Protein AF-A0A0C2P6U4-F1 (afdb_monomer)

Secondary structure (DSSP, 8-state):
-THHHHHHHHSS--------------PPP--------HHHHT---EEETTEEE-TT-EEEETTEEEEEEESSTT-TTS-EEEEEPP--S-----------

Organism: NCBI:txid1461322

Mean predicted aligned error: 18.16 Å

Structure (mmCIF, N/CA/C/O backbone):
data_AF-A0A0C2P6U4-F1
#
_entry.id   AF-A0A0C2P6U4-F1
#
loop_
_atom_site.group_PDB
_atom_site.id
_atom_site.type_symbol
_atom_site.label_atom_id
_atom_site.label_alt_id
_atom_site.label_comp_id
_atom_site.label_asym_id
_atom_site.label_entity_id
_atom_site.label_seq_id
_atom_site.pdbx_PDB_ins_code
_atom_site.Cartn_x
_atom_site.Cartn_y
_atom_site.Cartn_z
_atom_site.occupancy
_atom_site.B_iso_or_equiv
_atom_site.auth_seq_id
_atom_site.auth_comp_id
_atom_site.auth_asym_id
_atom_site.auth_atom_id
_atom_site.pdbx_PDB_model_num
ATOM 1 N N . MET A 1 1 ? 69.160 24.295 -62.391 1.00 50.84 1 MET A N 1
ATOM 2 C CA . MET A 1 1 ? 68.023 24.189 -61.449 1.00 50.84 1 MET A CA 1
ATOM 3 C C . MET A 1 1 ? 67.767 22.716 -61.111 1.00 50.84 1 MET A C 1
ATOM 5 O O . MET A 1 1 ? 66.826 22.132 -61.626 1.00 50.84 1 MET A O 1
ATOM 9 N N . PRO A 1 2 ? 68.637 22.082 -60.301 1.00 54.78 2 PRO A N 1
ATOM 10 C CA . PRO A 1 2 ? 68.611 20.641 -60.014 1.00 54.78 2 PRO A CA 1
ATOM 11 C C . PRO A 1 2 ? 67.681 20.257 -58.844 1.00 54.78 2 PRO A C 1
ATOM 13 O O . PRO A 1 2 ? 67.752 19.137 -58.354 1.00 54.78 2 PRO A O 1
ATOM 16 N N . LEU A 1 3 ? 66.813 21.167 -58.379 1.00 55.19 3 LEU A N 1
ATOM 17 C CA . LEU A 1 3 ? 65.924 20.937 -57.230 1.00 55.19 3 LEU A CA 1
ATOM 18 C C . LEU A 1 3 ? 64.677 20.096 -57.558 1.00 55.19 3 LEU A C 1
ATOM 20 O O . LEU A 1 3 ? 64.100 19.506 -56.651 1.00 55.19 3 LEU A O 1
ATOM 24 N N . CYS A 1 4 ? 64.268 19.990 -58.828 1.00 54.34 4 CYS A N 1
ATOM 25 C CA . CYS A 1 4 ? 63.093 19.186 -59.196 1.00 54.34 4 CYS A CA 1
ATOM 26 C C . CYS A 1 4 ? 63.369 17.677 -59.176 1.00 54.34 4 CYS A C 1
ATOM 28 O O . CYS A 1 4 ? 62.461 16.899 -58.905 1.00 54.34 4 CYS A O 1
ATOM 30 N N . PHE A 1 5 ? 64.613 17.249 -59.421 1.00 53.31 5 PHE A N 1
ATOM 31 C CA . PHE A 1 5 ? 6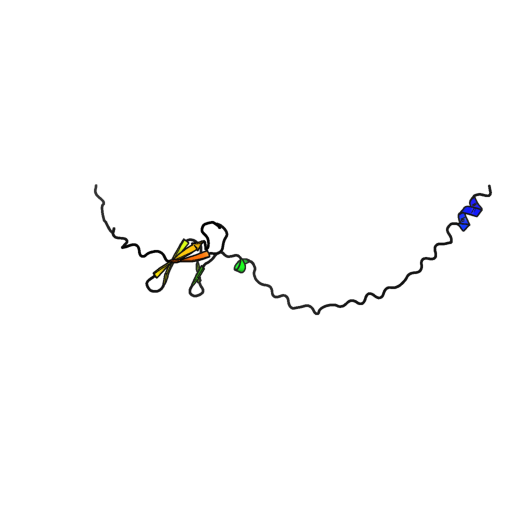4.951 15.821 -59.485 1.00 53.31 5 PHE A CA 1
ATOM 32 C C . PHE A 1 5 ? 64.943 15.153 -58.100 1.00 53.31 5 PHE A C 1
ATOM 34 O O . PHE A 1 5 ? 64.545 13.998 -57.972 1.00 53.31 5 PHE A O 1
ATOM 41 N N . PHE A 1 6 ? 65.298 15.897 -57.048 1.00 53.59 6 PHE A N 1
ATOM 42 C CA . PHE A 1 6 ? 65.259 15.403 -55.667 1.00 53.59 6 PHE A CA 1
ATOM 43 C C . PHE A 1 6 ? 63.834 15.302 -55.095 1.00 53.59 6 PHE A C 1
ATOM 45 O O . PHE A 1 6 ? 63.593 14.490 -54.207 1.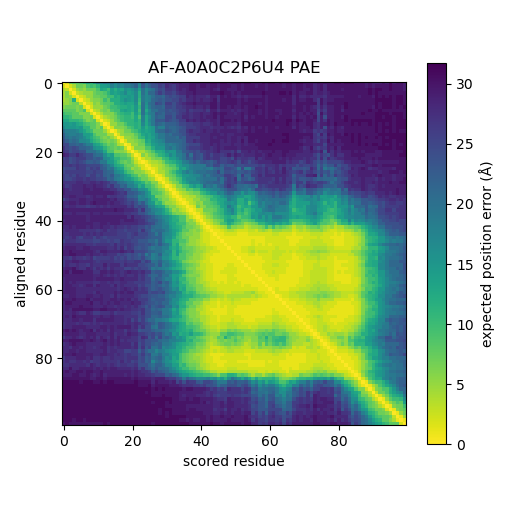00 53.59 6 PHE A O 1
ATOM 52 N N . PHE A 1 7 ? 62.873 16.068 -55.625 1.00 53.19 7 PHE A N 1
ATOM 53 C CA . PHE A 1 7 ? 61.478 16.050 -55.160 1.00 53.19 7 PHE A CA 1
ATOM 54 C C . PHE A 1 7 ? 60.695 14.817 -55.646 1.00 53.19 7 PHE A C 1
ATOM 56 O O . PHE A 1 7 ? 59.812 14.322 -54.947 1.00 53.19 7 PHE A O 1
ATOM 63 N N . VAL A 1 8 ? 61.044 14.281 -56.821 1.00 55.44 8 VAL A N 1
ATOM 64 C CA . VAL A 1 8 ? 60.366 13.114 -57.418 1.00 55.44 8 VAL A CA 1
ATOM 65 C C . VAL A 1 8 ? 60.698 11.815 -56.670 1.00 55.44 8 VAL A C 1
ATOM 67 O O . VAL A 1 8 ? 59.849 10.937 -56.565 1.00 55.44 8 VAL A O 1
ATOM 70 N N . LEU A 1 9 ? 61.891 11.704 -56.076 1.00 53.00 9 LEU A N 1
ATOM 71 C CA . LEU A 1 9 ? 62.315 10.506 -55.336 1.00 53.00 9 LEU A CA 1
ATOM 72 C C . LEU A 1 9 ? 61.793 10.445 -53.890 1.00 53.00 9 LEU A C 1
ATOM 74 O O . LEU A 1 9 ? 61.786 9.372 -53.294 1.00 53.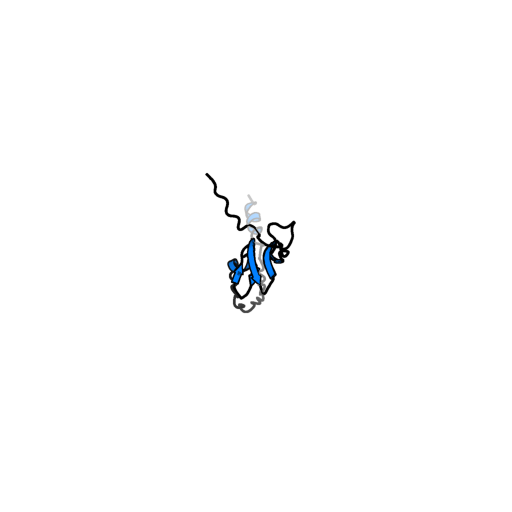00 9 LEU A O 1
ATOM 78 N N . TYR A 1 10 ? 61.335 11.564 -53.318 1.00 56.31 10 TYR A N 1
ATOM 79 C CA . TYR A 1 10 ? 60.860 11.606 -51.928 1.00 56.31 10 TYR A CA 1
ATOM 80 C C . TYR A 1 10 ? 59.426 11.075 -51.753 1.00 56.31 10 TYR A C 1
ATOM 82 O O . TYR A 1 10 ? 59.057 10.614 -50.678 1.00 56.31 10 TYR A O 1
ATOM 90 N N . THR A 1 11 ? 58.609 11.090 -52.807 1.00 54.19 11 THR A N 1
ATOM 91 C CA . THR A 1 11 ? 57.187 10.705 -52.722 1.00 54.19 11 THR A CA 1
ATOM 92 C C . THR A 1 11 ? 56.922 9.220 -52.984 1.00 54.19 11 THR A C 1
ATOM 94 O O . THR A 1 11 ? 55.791 8.770 -52.827 1.00 54.19 11 THR A O 1
ATOM 97 N N . PHE A 1 12 ? 57.943 8.435 -53.343 1.00 54.84 12 PHE A N 1
ATOM 98 C CA . PHE A 1 12 ? 57.751 7.050 -53.794 1.00 54.84 12 PHE A CA 1
ATOM 99 C C . PHE A 1 12 ? 57.861 5.981 -52.685 1.00 54.84 12 PHE A C 1
ATOM 101 O O . PHE A 1 12 ? 57.634 4.804 -52.950 1.00 54.84 12 PHE A O 1
ATOM 108 N N . SER A 1 13 ? 58.169 6.354 -51.437 1.00 60.56 13 SER A N 1
ATOM 109 C CA . SER A 1 13 ? 58.477 5.394 -50.356 1.00 60.56 13 SER A CA 1
ATOM 110 C C . SER A 1 13 ? 57.447 5.349 -49.225 1.00 60.56 13 SER A C 1
ATOM 112 O O . SER A 1 13 ? 57.814 5.411 -48.054 1.00 60.56 13 SER A O 1
ATOM 114 N N . ILE A 1 14 ? 56.159 5.182 -49.538 1.00 63.78 14 ILE A N 1
ATOM 115 C CA . ILE A 1 14 ? 55.192 4.712 -48.530 1.00 63.78 14 ILE A CA 1
ATOM 116 C C . ILE A 1 14 ? 54.392 3.540 -49.104 1.00 63.78 14 ILE A C 1
ATOM 118 O O . ILE A 1 14 ? 53.267 3.691 -49.571 1.00 63.78 14 ILE A O 1
ATOM 122 N N . ALA A 1 15 ? 54.986 2.346 -49.067 1.00 66.75 15 ALA A N 1
ATOM 123 C CA . ALA A 1 15 ? 54.242 1.103 -49.231 1.00 66.75 15 ALA A CA 1
ATOM 124 C C . ALA A 1 15 ? 53.487 0.816 -47.923 1.00 66.75 15 ALA A C 1
ATOM 126 O O . ALA A 1 15 ? 54.089 0.506 -46.896 1.00 66.75 15 ALA A O 1
ATOM 127 N N . GLN A 1 16 ? 52.165 0.970 -47.946 1.00 68.81 16 GLN A N 1
ATOM 128 C CA . GLN A 1 16 ? 51.299 0.735 -46.795 1.00 68.81 16 GLN A CA 1
ATOM 129 C C . GLN A 1 16 ? 50.865 -0.739 -46.783 1.00 68.81 16 GLN A C 1
ATOM 131 O O . GLN A 1 16 ? 50.070 -1.168 -47.616 1.00 68.81 16 GLN A O 1
ATOM 136 N N . ALA A 1 17 ? 51.409 -1.532 -45.857 1.00 67.00 17 ALA A N 1
ATOM 137 C CA . ALA A 1 17 ? 51.001 -2.921 -45.663 1.00 67.00 17 ALA A CA 1
ATOM 138 C C . ALA A 1 17 ? 49.627 -2.970 -44.974 1.00 67.00 17 ALA A C 1
ATOM 140 O O . ALA A 1 17 ? 49.481 -2.540 -43.830 1.00 67.00 17 ALA A O 1
ATOM 141 N N . SER A 1 18 ? 48.610 -3.485 -45.665 1.00 66.62 18 SER A N 1
ATOM 142 C CA . SER A 1 18 ? 47.273 -3.686 -45.099 1.00 66.62 18 SER A CA 1
ATOM 143 C C . SER A 1 18 ? 47.227 -5.041 -44.388 1.00 66.62 18 SER A C 1
ATOM 145 O O . SER A 1 18 ? 47.127 -6.084 -45.029 1.00 66.62 18 SER A O 1
ATOM 147 N N . ALA A 1 19 ? 47.312 -5.048 -43.057 1.00 69.81 19 ALA A N 1
ATOM 148 C CA . ALA A 1 19 ? 46.996 -6.238 -42.273 1.00 69.81 19 ALA A CA 1
ATOM 149 C C . ALA A 1 19 ? 45.466 -6.377 -42.183 1.00 69.81 19 ALA A C 1
ATOM 151 O O . ALA A 1 19 ? 44.796 -5.509 -41.626 1.00 69.81 19 ALA A O 1
ATOM 152 N N . SER A 1 20 ? 44.905 -7.452 -42.742 1.00 68.25 20 SER A N 1
ATOM 153 C CA . SER A 1 20 ? 43.495 -7.800 -42.543 1.00 68.25 20 SER A CA 1
ATOM 154 C C . SER A 1 20 ? 43.358 -8.507 -41.196 1.00 68.25 20 SER A C 1
ATOM 156 O O . SER A 1 20 ? 43.790 -9.647 -41.036 1.00 68.25 20 SER A O 1
ATOM 158 N N . SER A 1 21 ? 42.818 -7.813 -40.197 1.00 66.56 21 SER A N 1
ATOM 159 C CA . SER A 1 21 ? 42.410 -8.431 -38.940 1.00 66.56 21 SER A CA 1
ATOM 160 C C . SER A 1 21 ? 41.018 -9.040 -39.114 1.00 66.56 21 SER A C 1
ATOM 162 O O . SER A 1 21 ? 40.019 -8.339 -39.269 1.00 66.56 21 SER A O 1
ATOM 164 N N . GLU A 1 22 ? 40.937 -10.369 -39.093 1.00 70.62 22 GLU A N 1
ATOM 165 C CA . GLU A 1 22 ? 39.658 -11.075 -39.078 1.00 70.62 22 GLU A CA 1
ATOM 166 C C . GLU A 1 22 ? 39.013 -10.924 -37.691 1.00 70.62 22 GLU A C 1
ATOM 168 O O . GLU A 1 22 ? 39.383 -11.583 -36.717 1.00 70.62 22 GLU A O 1
ATOM 173 N N . ILE A 1 23 ? 38.062 -9.994 -37.573 1.00 76.12 23 ILE A N 1
ATOM 174 C CA . ILE A 1 23 ? 37.323 -9.759 -36.330 1.00 76.12 23 ILE A CA 1
ATOM 175 C C . ILE A 1 23 ? 36.28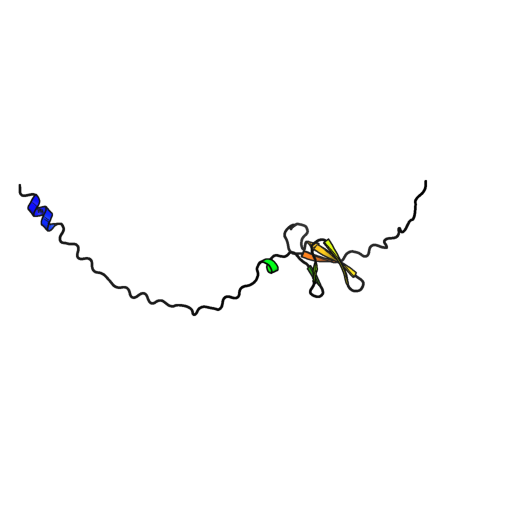5 -10.871 -36.167 1.00 76.12 23 ILE A C 1
ATOM 177 O O . ILE A 1 23 ? 35.222 -10.860 -36.795 1.00 76.12 23 ILE A O 1
ATOM 181 N N . LYS A 1 24 ? 36.576 -11.823 -35.279 1.00 73.50 24 LYS A N 1
ATOM 182 C CA . LYS A 1 24 ? 35.638 -12.879 -34.892 1.00 73.50 24 LYS A CA 1
ATOM 183 C C . LYS A 1 24 ? 34.468 -12.267 -34.115 1.00 73.50 24 LYS A C 1
ATOM 185 O O . LYS A 1 24 ? 34.599 -11.903 -32.948 1.00 73.50 24 LYS A O 1
ATOM 190 N N . ARG A 1 25 ? 33.321 -12.119 -34.780 1.00 74.88 25 ARG A N 1
ATOM 191 C CA . ARG A 1 25 ? 32.092 -11.584 -34.179 1.00 74.88 25 ARG A CA 1
ATOM 192 C C . ARG A 1 25 ? 31.275 -12.716 -33.568 1.00 74.88 25 ARG A C 1
ATOM 194 O O . ARG A 1 25 ? 30.872 -13.640 -34.265 1.00 74.88 25 ARG A O 1
ATOM 201 N N . TYR A 1 26 ? 31.005 -12.614 -32.274 1.00 73.00 26 TYR A N 1
ATOM 202 C CA . TYR A 1 26 ? 30.057 -13.473 -31.574 1.00 73.00 26 TYR A CA 1
ATOM 203 C C . TYR A 1 26 ? 28.751 -12.691 -31.422 1.00 73.00 26 TYR A C 1
ATOM 205 O O . TYR A 1 26 ? 28.717 -11.689 -30.711 1.00 73.00 26 TYR A O 1
ATOM 213 N N . SER A 1 27 ? 27.689 -13.104 -32.116 1.00 73.38 27 SER A N 1
ATOM 214 C CA . SER A 1 27 ? 26.346 -12.569 -31.876 1.00 73.38 27 SER A CA 1
ATOM 215 C C . SER A 1 27 ? 25.632 -13.456 -30.867 1.00 73.38 27 SER A C 1
ATOM 217 O O . SER A 1 27 ? 25.527 -14.666 -31.072 1.00 73.38 27 SER A O 1
ATOM 219 N N . THR A 1 28 ? 25.106 -12.871 -29.799 1.00 76.81 28 THR A N 1
ATOM 220 C CA . THR A 1 28 ? 24.127 -13.558 -28.960 1.00 76.81 28 THR A CA 1
ATOM 221 C C . THR A 1 28 ? 22.815 -13.704 -29.739 1.00 76.81 28 THR A C 1
ATOM 223 O O . THR A 1 28 ? 22.406 -12.756 -30.415 1.00 76.81 28 THR A O 1
ATOM 226 N N . PRO A 1 29 ? 22.144 -14.871 -29.691 1.00 74.56 29 PRO A N 1
ATOM 227 C CA . PRO A 1 29 ? 20.822 -15.015 -30.287 1.00 74.56 29 PRO A CA 1
ATOM 228 C C . PRO A 1 29 ? 19.879 -13.984 -29.665 1.00 74.56 29 PRO A C 1
ATOM 230 O O . PRO A 1 29 ? 19.903 -13.765 -28.452 1.00 74.56 29 PRO A O 1
ATOM 233 N N . SER A 1 30 ? 19.083 -13.325 -30.508 1.00 69.25 30 SER A N 1
ATOM 234 C CA . SER A 1 30 ? 18.141 -12.285 -30.101 1.00 69.25 30 SER A CA 1
ATOM 235 C C . SER A 1 30 ? 17.201 -12.833 -29.029 1.00 69.25 30 SER A C 1
ATOM 237 O O . SER A 1 30 ? 16.304 -13.627 -29.315 1.00 69.25 30 SER A O 1
ATOM 239 N N . LYS A 1 31 ? 17.434 -12.438 -27.776 1.00 71.50 31 LYS A N 1
ATOM 240 C CA . LYS A 1 31 ? 16.570 -12.788 -26.653 1.00 71.50 31 LYS A CA 1
ATOM 241 C C . LYS A 1 31 ? 15.236 -12.075 -26.871 1.00 71.50 31 LYS A C 1
ATOM 243 O O . LYS A 1 31 ? 15.231 -10.872 -27.124 1.00 71.50 31 LYS A O 1
ATOM 248 N N . ALA A 1 32 ? 14.129 -12.813 -26.810 1.00 75.75 32 ALA A N 1
ATOM 249 C CA . ALA A 1 32 ? 12.793 -12.236 -26.919 1.00 75.75 32 ALA A CA 1
ATOM 250 C C . ALA A 1 32 ? 12.648 -11.065 -25.930 1.00 75.75 32 ALA A C 1
ATOM 252 O O . ALA A 1 32 ? 12.968 -11.205 -24.747 1.00 75.75 32 ALA A O 1
ATOM 253 N N . ALA A 1 33 ? 12.215 -9.907 -26.427 1.00 74.25 33 ALA A N 1
ATOM 254 C CA . ALA A 1 33 ? 12.003 -8.730 -25.601 1.00 74.25 33 ALA A CA 1
ATOM 255 C C . ALA A 1 33 ? 10.735 -8.933 -24.763 1.00 74.25 33 ALA A C 1
ATOM 257 O O . ALA A 1 33 ? 9.633 -9.008 -25.302 1.00 74.25 33 ALA A O 1
ATOM 258 N N . VAL A 1 34 ? 10.892 -9.032 -23.444 1.00 77.81 34 VAL A N 1
ATOM 259 C CA . VAL A 1 34 ? 9.766 -8.940 -22.510 1.00 77.81 34 VAL A CA 1
ATOM 260 C C . VAL A 1 34 ? 9.477 -7.455 -22.326 1.00 77.81 34 VAL A C 1
ATOM 262 O O . VAL A 1 34 ? 10.248 -6.748 -21.680 1.00 77.81 34 VAL A O 1
ATOM 265 N N . ILE A 1 35 ? 8.401 -6.971 -22.944 1.00 77.06 35 ILE A N 1
ATOM 266 C CA . ILE A 1 35 ? 7.935 -5.595 -22.768 1.00 77.06 35 ILE A CA 1
ATOM 267 C C . ILE A 1 35 ? 7.038 -5.584 -21.531 1.00 77.06 35 ILE A C 1
ATOM 269 O O . ILE A 1 35 ? 5.979 -6.206 -21.526 1.00 77.06 35 ILE A O 1
ATOM 273 N N . VAL A 1 36 ? 7.482 -4.902 -20.478 1.00 72.62 36 VAL A N 1
ATOM 274 C CA . VAL A 1 36 ? 6.669 -4.630 -19.288 1.00 72.62 36 VAL A CA 1
ATOM 275 C C . VAL A 1 36 ? 6.147 -3.203 -19.406 1.00 72.62 36 VAL A C 1
ATOM 277 O O . VAL A 1 36 ? 6.919 -2.290 -19.699 1.00 72.62 36 VAL A O 1
ATOM 280 N N . ASP A 1 37 ? 4.848 -3.004 -19.194 1.00 71.44 37 ASP A N 1
ATOM 281 C CA . ASP A 1 37 ? 4.261 -1.667 -19.150 1.00 71.44 37 ASP A CA 1
ATOM 282 C C . ASP A 1 37 ? 4.743 -0.929 -17.891 1.00 71.44 37 ASP A C 1
ATOM 284 O O . ASP A 1 37 ? 4.309 -1.198 -16.769 1.00 71.44 37 ASP A O 1
ATOM 288 N N . GLY A 1 38 ? 5.677 0.005 -18.078 1.00 64.19 38 GLY A N 1
ATOM 289 C CA . GLY A 1 38 ? 6.248 0.802 -16.995 1.00 64.19 38 GLY A CA 1
ATOM 290 C C . GLY A 1 38 ? 5.251 1.748 -16.319 1.00 64.19 38 GLY A C 1
ATOM 291 O O . GLY A 1 38 ? 5.536 2.232 -15.222 1.00 64.19 38 GLY A O 1
ATOM 292 N N . SER A 1 39 ? 4.088 2.010 -16.928 1.00 64.88 39 SER A N 1
ATOM 293 C CA . SER A 1 39 ? 3.057 2.856 -16.320 1.00 64.88 39 SER A CA 1
ATOM 294 C C . SER A 1 39 ? 2.399 2.175 -15.116 1.00 64.88 39 SER A C 1
ATOM 296 O O . SER A 1 39 ? 2.186 2.825 -14.093 1.00 64.88 39 SER A O 1
ATOM 298 N N . ALA A 1 40 ? 2.194 0.855 -15.182 1.00 63.34 40 ALA A N 1
ATOM 299 C CA . ALA A 1 40 ? 1.659 0.056 -14.080 1.00 63.34 40 ALA A CA 1
ATOM 300 C C . ALA A 1 40 ? 2.660 -0.104 -12.920 1.00 63.34 40 ALA A C 1
ATOM 302 O O . ALA A 1 40 ? 2.261 -0.230 -11.765 1.00 63.34 40 ALA A O 1
ATOM 303 N N . LEU A 1 41 ? 3.967 -0.059 -13.206 1.00 66.12 41 LEU A N 1
ATOM 304 C CA . LEU A 1 41 ? 5.021 -0.239 -12.198 1.00 66.12 41 LEU A CA 1
ATOM 305 C C . LEU A 1 41 ? 5.230 0.983 -11.292 1.00 66.12 41 LEU A C 1
ATOM 307 O O . LEU A 1 41 ? 5.774 0.843 -10.202 1.00 66.12 41 LEU A O 1
ATOM 311 N N . ASN A 1 42 ? 4.822 2.176 -11.733 1.00 72.44 42 ASN A N 1
ATOM 312 C CA . ASN A 1 42 ? 5.085 3.431 -11.018 1.00 72.44 42 ASN A CA 1
ATOM 313 C C . ASN A 1 42 ? 3.866 3.975 -10.257 1.00 72.44 42 ASN A C 1
ATOM 315 O O . ASN A 1 42 ? 3.903 5.095 -9.741 1.00 72.44 42 ASN A O 1
ATOM 319 N N . GLN A 1 43 ? 2.769 3.219 -10.180 1.00 83.38 43 GLN A N 1
ATOM 320 C CA . GLN A 1 43 ? 1.588 3.660 -9.445 1.00 83.38 43 GLN A CA 1
ATOM 321 C C . GLN A 1 43 ? 1.764 3.444 -7.939 1.00 83.38 43 GLN A C 1
ATOM 323 O O . GLN A 1 43 ? 1.927 2.327 -7.452 1.00 83.38 43 GLN A O 1
ATOM 328 N N . ARG A 1 44 ? 1.689 4.543 -7.182 1.00 89.88 44 ARG A N 1
ATOM 329 C CA . ARG A 1 44 ? 1.666 4.533 -5.715 1.00 89.88 44 ARG A CA 1
ATOM 330 C C . ARG A 1 44 ? 0.268 4.136 -5.239 1.00 89.88 44 ARG A C 1
ATOM 332 O O . ARG A 1 44 ? -0.598 4.997 -5.086 1.00 89.88 44 ARG A O 1
ATOM 339 N N . VAL A 1 45 ? 0.045 2.839 -5.038 1.00 94.00 45 VAL A N 1
ATOM 340 C CA . VAL A 1 45 ? -1.247 2.277 -4.607 1.00 94.00 45 VAL A CA 1
ATOM 341 C C . VAL A 1 45 ? -1.069 1.213 -3.526 1.00 94.00 45 VAL A C 1
ATOM 343 O O . VAL A 1 45 ? -0.020 0.578 -3.432 1.00 94.00 45 VAL A O 1
ATOM 346 N N . CYS A 1 46 ? -2.109 1.001 -2.721 1.00 95.38 46 CYS A N 1
ATOM 347 C CA . CYS A 1 46 ? -2.240 -0.178 -1.871 1.00 95.38 46 CYS A CA 1
ATOM 348 C C . CYS A 1 46 ? -3.169 -1.190 -2.549 1.00 95.38 46 CYS A C 1
ATOM 350 O O . CYS A 1 46 ? -4.228 -0.806 -3.041 1.00 95.38 46 CYS A O 1
ATOM 352 N N . TYR A 1 47 ? -2.803 -2.472 -2.554 1.00 95.44 47 TYR A N 1
ATOM 353 C CA . TYR A 1 47 ? -3.638 -3.531 -3.123 1.00 95.44 47 TYR A CA 1
ATOM 354 C C . TYR A 1 47 ? -4.460 -4.246 -2.045 1.00 95.44 47 TYR A C 1
ATOM 356 O O . TYR A 1 47 ? -3.946 -4.550 -0.964 1.00 95.44 47 TYR A O 1
ATOM 364 N N . TYR A 1 48 ? -5.729 -4.525 -2.346 1.00 96.50 48 TYR A N 1
ATOM 365 C CA . TYR A 1 48 ? -6.600 -5.408 -1.564 1.00 96.50 48 TYR A CA 1
ATOM 366 C C . TYR A 1 48 ? -7.647 -6.046 -2.490 1.00 96.50 48 TYR A C 1
ATOM 368 O O . TYR A 1 48 ? -8.297 -5.333 -3.248 1.00 96.50 48 TYR A O 1
ATOM 376 N N . GLN A 1 49 ? -7.799 -7.376 -2.448 1.00 95.44 49 GLN A N 1
ATOM 377 C CA . GLN A 1 49 ? -8.748 -8.136 -3.286 1.00 95.44 49 GLN A CA 1
ATOM 378 C C . GLN A 1 49 ? -8.668 -7.782 -4.782 1.00 95.44 49 GLN A C 1
ATOM 380 O O . GLN A 1 49 ? -9.689 -7.507 -5.404 1.00 95.44 49 GLN A O 1
ATOM 385 N N . ASP A 1 50 ? -7.457 -7.717 -5.342 1.00 93.75 50 ASP A N 1
ATOM 386 C CA . ASP A 1 50 ? -7.185 -7.341 -6.743 1.00 93.75 50 ASP A CA 1
ATOM 387 C C . ASP A 1 50 ? -7.590 -5.907 -7.139 1.00 93.75 50 ASP A C 1
ATOM 389 O O . ASP A 1 50 ? -7.559 -5.546 -8.314 1.00 93.75 50 ASP A O 1
ATOM 393 N N . HIS A 1 51 ? -7.913 -5.053 -6.164 1.00 94.25 51 HIS A N 1
ATOM 394 C CA . HIS A 1 51 ? -8.199 -3.638 -6.383 1.00 94.25 51 HIS A CA 1
ATOM 395 C C . HIS A 1 51 ? -7.036 -2.771 -5.901 1.00 94.25 51 HIS A C 1
ATOM 397 O O . HIS A 1 51 ? -6.452 -3.012 -4.841 1.00 94.25 51 HIS A O 1
ATOM 403 N N . ALA A 1 52 ? -6.722 -1.742 -6.687 1.00 94.81 52 ALA A N 1
ATOM 404 C CA . ALA A 1 52 ? -5.741 -0.722 -6.354 1.00 94.81 52 ALA A CA 1
ATOM 405 C C . ALA A 1 52 ? -6.427 0.481 -5.692 1.00 94.81 52 ALA A C 1
ATOM 407 O O . ALA A 1 52 ? -7.387 1.036 -6.226 1.00 94.81 52 ALA A O 1
ATOM 408 N N . TYR A 1 53 ? -5.902 0.908 -4.549 1.00 96.00 53 TYR A N 1
ATOM 409 C CA . TYR A 1 53 ? -6.412 2.032 -3.771 1.00 96.00 53 TYR A CA 1
ATOM 410 C C . TYR A 1 53 ? -5.364 3.139 -3.689 1.00 96.00 53 TYR A C 1
ATOM 412 O O . TYR A 1 53 ? -4.197 2.885 -3.389 1.00 96.00 53 TYR A O 1
ATOM 420 N N . SER A 1 54 ? -5.781 4.378 -3.946 1.00 94.75 54 SER A N 1
ATOM 421 C CA . SER A 1 54 ? -4.909 5.550 -3.876 1.00 94.75 54 SER A CA 1
ATOM 422 C C . SER A 1 54 ? -4.636 5.986 -2.434 1.00 94.75 54 SER A C 1
ATOM 424 O O . SER A 1 54 ? -5.334 5.596 -1.494 1.00 94.75 54 SER A O 1
ATOM 426 N N . LEU A 1 55 ? -3.647 6.867 -2.269 1.00 95.06 55 LEU A N 1
ATOM 427 C CA . LEU A 1 55 ? -3.374 7.549 -1.005 1.00 95.06 55 LEU A CA 1
ATOM 428 C C . LEU A 1 55 ? -4.662 8.136 -0.399 1.00 95.06 55 LEU A C 1
ATOM 430 O O . LEU A 1 55 ? -5.434 8.806 -1.082 1.00 95.06 55 LEU A O 1
ATOM 434 N N . GLY A 1 56 ? -4.877 7.880 0.891 1.00 94.88 56 GLY A N 1
ATOM 435 C CA . GLY A 1 56 ? -6.026 8.368 1.652 1.00 94.88 56 GLY A CA 1
ATOM 436 C C . GLY A 1 56 ? -7.266 7.476 1.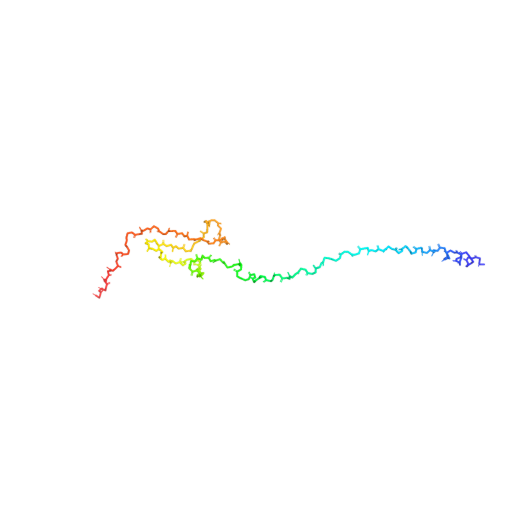599 1.00 94.88 56 GLY A C 1
ATOM 437 O O . GLY A 1 56 ? -8.168 7.688 2.406 1.00 94.88 56 GLY A O 1
ATOM 438 N N . ALA A 1 57 ? -7.316 6.463 0.727 1.00 97.25 57 ALA A N 1
ATOM 439 C CA . ALA A 1 57 ? -8.428 5.517 0.692 1.00 97.25 57 ALA A CA 1
ATOM 440 C C . ALA A 1 57 ? -8.588 4.798 2.041 1.00 97.25 57 ALA A C 1
ATOM 442 O O . ALA A 1 57 ? -7.597 4.358 2.626 1.00 97.25 57 ALA A O 1
ATOM 443 N N . VAL A 1 58 ? -9.828 4.666 2.514 1.00 96.88 58 VAL A N 1
ATOM 444 C CA . VAL A 1 58 ? -10.179 3.986 3.767 1.00 96.88 58 VAL A CA 1
ATOM 445 C C . VAL A 1 58 ? -11.105 2.822 3.447 1.00 96.88 58 VAL A C 1
ATOM 447 O O . VAL A 1 58 ? -12.107 3.013 2.760 1.00 96.88 58 VAL A O 1
ATOM 450 N N . ILE A 1 59 ? -10.772 1.631 3.942 1.00 96.12 59 ILE A N 1
ATOM 451 C CA . ILE A 1 59 ? -11.593 0.427 3.793 1.00 96.12 59 ILE A CA 1
ATOM 452 C C . ILE A 1 59 ? -11.727 -0.297 5.132 1.00 96.12 59 ILE A C 1
ATOM 454 O O . ILE A 1 59 ? -10.872 -0.181 6.012 1.00 96.12 59 ILE A O 1
ATOM 458 N N . GLU A 1 60 ? -12.809 -1.052 5.276 1.00 95.50 60 GLU A N 1
ATOM 459 C CA . GLU A 1 60 ? -13.030 -1.955 6.400 1.00 95.50 60 GLU A CA 1
ATOM 460 C C . GLU A 1 60 ? -12.707 -3.387 5.969 1.00 95.50 60 GLU A C 1
ATOM 462 O O . GLU A 1 60 ? -13.212 -3.878 4.958 1.00 95.50 60 GLU A O 1
ATOM 467 N N . VAL A 1 61 ? -11.842 -4.053 6.732 1.00 94.44 61 VAL A N 1
ATOM 468 C CA . VAL A 1 61 ? -11.446 -5.445 6.509 1.00 94.44 61 VAL A CA 1
ATOM 469 C C . VAL A 1 61 ? -11.757 -6.232 7.775 1.00 94.44 61 VAL A C 1
ATOM 471 O O . VAL A 1 61 ? -11.107 -6.067 8.811 1.00 94.44 61 VAL A O 1
ATOM 474 N N . GLY A 1 62 ? -12.792 -7.071 7.708 1.00 91.50 62 GLY A N 1
ATOM 475 C CA . GLY A 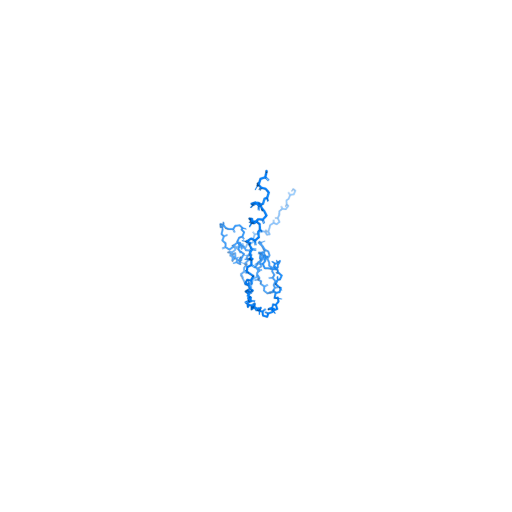1 62 ? -13.330 -7.766 8.878 1.00 91.50 62 GLY A CA 1
ATOM 476 C C . GLY A 1 62 ? -13.940 -6.776 9.872 1.00 91.50 62 GLY A C 1
ATOM 477 O O . GLY A 1 62 ? -15.021 -6.263 9.632 1.00 91.50 62 GLY A O 1
ATOM 478 N N . ASN A 1 63 ? -13.231 -6.505 10.971 1.00 90.38 63 ASN A N 1
ATOM 479 C CA . ASN A 1 63 ? -13.623 -5.546 12.016 1.00 90.38 63 ASN A CA 1
ATOM 480 C C . ASN A 1 63 ? -12.568 -4.445 12.228 1.00 90.38 63 ASN A C 1
ATOM 482 O O . ASN A 1 63 ? -12.527 -3.808 13.280 1.00 90.38 63 ASN A O 1
ATOM 486 N N . THR A 1 64 ? -11.647 -4.274 11.275 1.00 91.75 64 THR A N 1
ATOM 487 C CA . THR A 1 64 ? -10.563 -3.289 11.354 1.00 91.75 64 THR A CA 1
ATOM 488 C C . THR A 1 64 ? -10.680 -2.292 10.213 1.00 91.75 64 THR A C 1
ATOM 490 O O . THR A 1 64 ? -10.775 -2.678 9.049 1.00 91.75 64 THR A O 1
ATOM 493 N N . ILE A 1 65 ? -10.619 -1.004 10.545 1.00 95.69 65 ILE A N 1
ATOM 494 C CA . ILE A 1 65 ? -10.551 0.067 9.553 1.00 95.69 65 ILE A CA 1
ATOM 495 C C . ILE A 1 65 ? -9.082 0.334 9.228 1.00 95.69 65 ILE A C 1
ATOM 497 O O . ILE A 1 65 ? -8.268 0.585 10.121 1.00 95.69 65 ILE A O 1
ATOM 501 N N . ILE A 1 66 ? -8.746 0.309 7.943 1.00 96.38 66 ILE A N 1
ATOM 502 C CA . ILE A 1 66 ? -7.400 0.582 7.441 1.00 96.38 66 ILE A CA 1
ATOM 503 C C . ILE A 1 66 ? -7.430 1.718 6.417 1.00 96.38 66 ILE A C 1
ATOM 505 O O . ILE A 1 66 ? -8.395 1.882 5.672 1.00 96.38 66 ILE A O 1
ATOM 509 N N . ARG A 1 67 ? -6.354 2.504 6.371 1.00 97.25 67 ARG A N 1
ATOM 510 C CA . ARG A 1 67 ? -6.140 3.589 5.407 1.00 97.25 67 ARG A CA 1
ATOM 511 C C . ARG A 1 67 ? -4.899 3.315 4.567 1.00 97.25 67 ARG A C 1
ATOM 513 O O . ARG A 1 67 ? -3.856 2.990 5.129 1.00 97.25 67 ARG A O 1
ATOM 520 N N . CYS A 1 68 ? -4.968 3.520 3.256 1.00 97.19 68 CYS A N 1
ATOM 521 C CA . CYS A 1 68 ? -3.777 3.549 2.411 1.00 97.19 68 CYS A CA 1
ATOM 522 C C . CYS A 1 68 ? -3.000 4.848 2.682 1.00 97.19 68 CYS A C 1
ATOM 524 O O . CYS A 1 68 ? -3.493 5.947 2.423 1.00 97.19 68 CYS A O 1
ATOM 526 N N . GLY A 1 69 ? -1.816 4.742 3.281 1.00 95.25 69 GLY A N 1
ATOM 527 C CA . GLY A 1 69 ? -1.003 5.872 3.735 1.00 95.25 69 GLY A CA 1
ATOM 528 C C . GLY A 1 69 ? 0.462 5.729 3.344 1.00 95.25 69 GLY A C 1
ATOM 529 O O . GLY A 1 69 ? 0.873 4.696 2.823 1.00 95.25 69 GLY A O 1
ATOM 530 N N . GLU A 1 70 ? 1.257 6.763 3.605 1.00 94.56 70 GLU A N 1
ATOM 531 C CA . GLU A 1 70 ? 2.702 6.724 3.369 1.00 94.56 70 GLU A CA 1
ATOM 532 C C . GLU A 1 70 ? 3.370 5.623 4.206 1.00 94.56 70 GLU A C 1
ATOM 534 O O . GLU A 1 70 ? 3.024 5.390 5.371 1.00 94.56 70 GLU A O 1
ATOM 539 N N . ALA A 1 71 ? 4.330 4.914 3.608 1.00 92.50 71 ALA A N 1
ATOM 540 C CA . ALA A 1 71 ? 5.086 3.890 4.319 1.00 92.50 71 ALA A CA 1
ATOM 541 C C . ALA A 1 71 ? 6.016 4.484 5.386 1.00 92.50 71 ALA A C 1
ATOM 543 O O . ALA A 1 71 ? 6.213 3.857 6.434 1.00 92.50 71 ALA A O 1
ATOM 544 N N . ASN A 1 72 ? 6.529 5.685 5.122 1.00 89.94 72 ASN A N 1
ATOM 545 C CA . ASN A 1 72 ? 7.443 6.447 5.956 1.00 89.94 72 ASN A CA 1
ATOM 546 C C . ASN A 1 72 ? 6.935 7.894 6.056 1.00 89.94 72 ASN A C 1
ATOM 548 O O . ASN A 1 72 ? 6.520 8.464 5.055 1.00 89.94 72 ASN A O 1
ATOM 552 N N . GLU A 1 73 ? 6.978 8.469 7.253 1.00 85.94 73 GLU A N 1
ATOM 553 C CA . GLU A 1 73 ? 6.496 9.823 7.556 1.00 85.94 73 GLU A CA 1
ATOM 554 C C . GLU A 1 73 ? 7.407 10.949 7.033 1.00 85.94 73 GLU A C 1
ATOM 556 O O . GLU A 1 73 ? 6.999 12.107 6.986 1.00 85.94 73 GLU A O 1
ATOM 561 N N . PHE A 1 74 ? 8.634 10.615 6.622 1.00 88.62 74 PHE A N 1
ATOM 562 C CA . PHE A 1 74 ? 9.613 11.567 6.091 1.00 88.62 74 PHE A CA 1
ATOM 563 C C . PHE A 1 74 ? 9.793 11.472 4.565 1.00 88.62 74 PHE A C 1
ATOM 565 O O . PHE A 1 74 ? 10.553 12.252 3.991 1.00 88.62 74 PHE A O 1
ATOM 572 N N . GLU A 1 75 ? 9.106 10.542 3.889 1.00 83.50 75 GLU A N 1
ATOM 573 C CA . GLU A 1 75 ? 9.212 10.333 2.439 1.00 83.50 75 GLU A CA 1
ATOM 574 C C . GLU A 1 75 ? 7.882 10.590 1.719 1.00 83.50 75 GLU A C 1
ATOM 576 O O . GLU A 1 75 ? 7.051 9.699 1.546 1.00 83.50 75 GLU A O 1
ATOM 581 N N . THR A 1 76 ? 7.724 11.791 1.167 1.00 80.44 76 THR A N 1
ATOM 582 C CA . THR A 1 76 ? 6.502 12.211 0.452 1.00 80.44 76 THR A CA 1
ATOM 583 C C . THR A 1 76 ? 6.259 11.475 -0.872 1.00 80.44 76 THR A C 1
ATOM 585 O O . THR A 1 76 ? 5.128 11.397 -1.361 1.00 80.44 76 THR A O 1
ATOM 588 N N . ASN A 1 77 ? 7.311 10.891 -1.454 1.00 83.12 77 ASN A N 1
ATOM 589 C CA . ASN A 1 77 ? 7.272 10.143 -2.717 1.00 83.12 77 ASN A CA 1
ATOM 590 C C . ASN A 1 77 ? 7.504 8.634 -2.537 1.00 83.12 77 ASN A C 1
ATOM 592 O O . ASN A 1 77 ? 7.628 7.912 -3.525 1.00 83.12 77 ASN A O 1
ATOM 596 N N . GLY A 1 78 ? 7.558 8.154 -1.292 1.00 86.50 78 GLY A N 1
ATOM 597 C CA . GLY A 1 78 ? 7.796 6.747 -0.981 1.00 86.50 78 GLY A CA 1
ATOM 598 C C . GLY A 1 78 ? 6.597 5.844 -1.291 1.00 86.50 78 GLY A C 1
ATOM 599 O O . GLY A 1 78 ? 5.514 6.294 -1.680 1.00 86.50 78 GLY A O 1
ATOM 600 N N . HIS A 1 79 ? 6.776 4.542 -1.091 1.00 91.31 79 HIS A N 1
ATOM 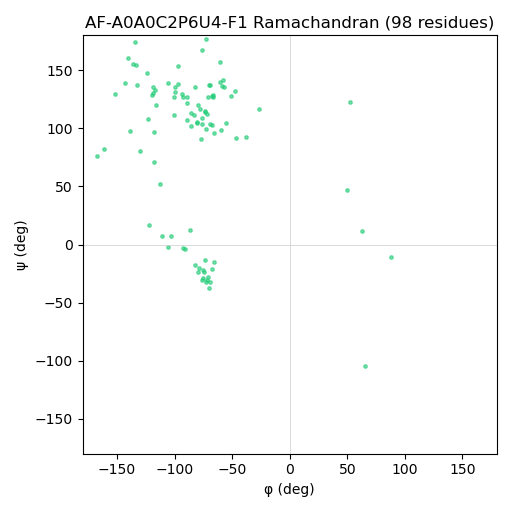601 C CA . HIS A 1 79 ? 5.711 3.551 -1.256 1.00 91.31 79 HIS A CA 1
ATOM 602 C C . HIS A 1 79 ? 4.531 3.813 -0.304 1.00 91.31 79 HIS A C 1
ATOM 604 O O . HIS A 1 79 ? 4.684 4.450 0.741 1.00 91.31 79 HIS A O 1
ATOM 610 N N . LEU A 1 80 ? 3.348 3.306 -0.661 1.00 95.06 80 LEU A N 1
ATOM 611 C CA . LEU A 1 80 ? 2.182 3.323 0.222 1.00 95.06 80 LEU A CA 1
ATOM 612 C C . LEU A 1 80 ? 2.042 1.989 0.961 1.00 95.06 80 LEU A C 1
ATOM 614 O O . LEU A 1 80 ? 2.483 0.948 0.476 1.00 95.06 80 LEU A O 1
ATOM 618 N N . LYS A 1 81 ? 1.413 2.020 2.135 1.00 95.38 81 LYS A N 1
ATOM 619 C CA . LYS A 1 81 ? 1.066 0.838 2.930 1.00 95.38 81 LYS A CA 1
ATOM 620 C C . LYS A 1 81 ? -0.307 0.989 3.573 1.00 95.38 81 LYS A C 1
ATOM 622 O O . LYS A 1 81 ? -0.796 2.101 3.781 1.00 95.38 81 LYS A O 1
ATOM 627 N N . TRP A 1 82 ? -0.891 -0.136 3.965 1.00 97.50 82 TRP A N 1
ATOM 628 C CA . TRP A 1 82 ? -2.061 -0.140 4.835 1.00 97.50 82 TRP A CA 1
ATOM 629 C C . TRP A 1 82 ? -1.671 0.274 6.257 1.00 97.50 82 TRP A C 1
ATOM 631 O O . TRP A 1 82 ? -0.756 -0.288 6.858 1.00 97.50 82 TRP A O 1
ATOM 641 N N . VAL A 1 83 ? -2.370 1.274 6.788 1.00 95.62 83 VAL A N 1
ATOM 642 C CA . VAL A 1 83 ? -2.219 1.778 8.154 1.00 95.62 83 VAL A CA 1
ATOM 643 C C . VAL A 1 83 ? -3.521 1.526 8.898 1.00 95.62 83 VAL A C 1
ATOM 645 O O . VAL A 1 83 ? -4.568 2.030 8.493 1.00 95.62 83 VAL A O 1
ATOM 648 N N . THR A 1 84 ? -3.464 0.764 9.986 1.00 95.44 84 THR A N 1
ATOM 649 C CA . THR A 1 84 ? -4.624 0.549 10.854 1.00 95.44 84 THR A CA 1
ATOM 650 C C . THR A 1 84 ? -5.000 1.845 11.548 1.00 95.44 84 THR A C 1
ATOM 652 O O . THR A 1 84 ? -4.164 2.482 12.192 1.00 95.44 84 THR A O 1
ATOM 655 N N . LEU A 1 85 ? -6.264 2.235 11.426 1.00 92.12 85 LEU A N 1
ATOM 656 C CA . LEU A 1 85 ? -6.795 3.343 12.197 1.00 92.12 85 LEU A CA 1
ATOM 657 C C . LEU A 1 85 ? -7.174 2.826 13.590 1.00 92.12 85 LEU A C 1
ATOM 659 O O . LEU A 1 85 ? -7.768 1.750 13.699 1.00 92.12 85 LEU A O 1
ATOM 663 N N . PRO A 1 86 ? -6.833 3.557 14.666 1.00 83.19 86 PRO A N 1
ATOM 664 C CA . PRO A 1 86 ? -7.320 3.206 15.989 1.00 83.19 86 PRO A CA 1
ATOM 665 C C . PRO A 1 86 ? -8.849 3.209 15.963 1.00 83.19 86 PRO A C 1
ATOM 667 O O . PRO A 1 86 ? -9.456 4.069 15.320 1.00 83.19 86 PRO A O 1
ATOM 670 N N . ALA A 1 87 ? -9.468 2.263 16.671 1.00 66.06 87 ALA A N 1
ATOM 671 C CA . ALA A 1 87 ? -10.901 2.293 16.908 1.00 66.06 87 ALA A CA 1
ATOM 672 C C . ALA A 1 87 ? -11.226 3.596 17.648 1.00 66.06 87 ALA A C 1
ATOM 674 O O . ALA A 1 87 ? -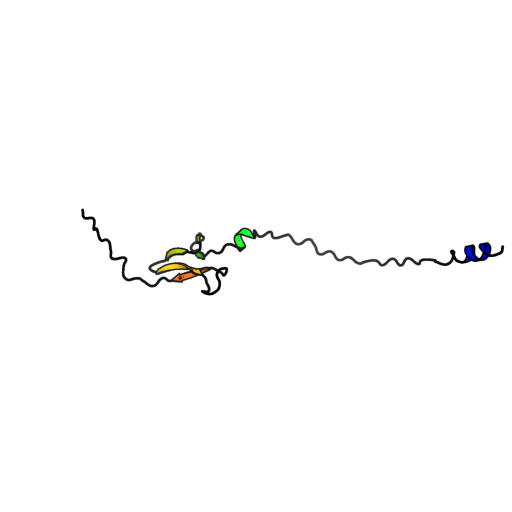11.006 3.716 18.854 1.00 66.06 87 ALA A O 1
ATOM 675 N N . THR A 1 88 ? -11.691 4.612 16.927 1.00 54.94 88 THR A N 1
ATOM 676 C CA . THR A 1 88 ? -12.266 5.783 17.573 1.00 54.94 88 THR A CA 1
ATOM 677 C C . THR A 1 88 ? -13.549 5.312 18.256 1.00 54.94 88 THR A C 1
ATOM 679 O O . THR A 1 88 ? -14.361 4.635 17.617 1.00 54.94 88 THR A O 1
ATOM 682 N N . PRO A 1 89 ? -13.760 5.606 19.553 1.00 54.47 89 PRO A N 1
ATOM 683 C CA . PRO A 1 89 ? -15.025 5.304 20.198 1.00 54.47 89 PRO A CA 1
ATOM 684 C C . PRO A 1 89 ? -16.082 6.188 19.542 1.00 54.47 89 PRO A C 1
ATOM 686 O O . PRO A 1 89 ? -16.219 7.347 19.903 1.00 54.47 89 PRO A O 1
ATOM 689 N N . HIS A 1 90 ? -16.785 5.637 18.555 1.00 48.19 90 HIS A N 1
ATOM 690 C CA . HIS A 1 90 ? -17.968 6.191 17.916 1.00 48.19 90 HIS A CA 1
ATOM 691 C C . HIS A 1 90 ? -17.859 7.634 17.378 1.00 48.19 90 HIS A C 1
ATOM 693 O O . HIS A 1 90 ? -17.791 8.632 18.095 1.00 48.19 90 HIS A O 1
ATOM 699 N N . GLN A 1 91 ? -18.117 7.757 16.080 1.00 51.94 91 GLN A N 1
ATOM 700 C CA . GLN A 1 91 ? -19.034 8.783 15.590 1.00 51.94 91 GLN A CA 1
ATOM 701 C C . GLN A 1 91 ? -20.311 8.753 16.470 1.00 51.94 91 GLN A C 1
ATOM 703 O O . GLN A 1 91 ? -21.212 7.948 16.252 1.00 51.94 91 GLN A O 1
ATOM 708 N N . ARG A 1 92 ? -20.354 9.551 17.546 1.00 58.12 92 ARG A N 1
ATOM 709 C CA . ARG A 1 92 ? -21.547 9.814 18.371 1.00 58.12 92 ARG A CA 1
ATOM 710 C C . ARG A 1 92 ? -21.863 11.300 18.289 1.00 58.12 92 ARG A C 1
ATOM 712 O O . ARG A 1 92 ? -21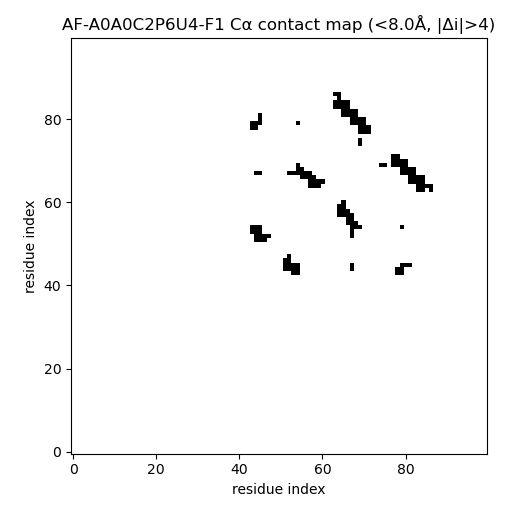.640 12.013 19.258 1.00 58.12 92 ARG A O 1
ATOM 719 N N . LYS A 1 93 ? -22.348 11.748 17.133 1.00 42.09 93 LYS A N 1
ATOM 720 C CA . LYS A 1 93 ? -23.264 12.890 16.941 1.00 42.09 93 LYS A CA 1
ATOM 721 C C . LYS A 1 93 ? -23.777 12.797 15.495 1.00 42.09 93 LYS A C 1
ATOM 723 O O . LYS A 1 93 ? -23.295 13.491 14.616 1.00 42.09 93 LYS A O 1
ATOM 728 N N . ASP A 1 94 ? -24.701 11.892 15.212 1.00 61.47 94 ASP A N 1
ATOM 729 C CA . ASP A 1 94 ? -26.115 12.274 15.232 1.00 61.47 94 ASP A CA 1
ATOM 730 C C . ASP A 1 94 ? -26.463 13.251 16.361 1.00 61.47 94 ASP A C 1
ATOM 732 O O . ASP A 1 94 ? -26.762 12.874 17.494 1.00 61.47 94 ASP A O 1
ATOM 736 N N . LYS A 1 95 ? -26.403 14.550 16.066 1.00 43.94 95 LYS A N 1
ATOM 737 C CA . LYS A 1 95 ? -27.253 15.506 16.772 1.00 43.94 95 LYS A CA 1
ATOM 738 C C . LYS A 1 95 ? -27.793 16.522 15.778 1.00 43.94 95 LYS A C 1
ATOM 740 O O . LYS A 1 95 ? -27.136 17.502 15.448 1.00 43.94 95 LYS A O 1
ATOM 745 N N . HIS A 1 96 ? -29.020 16.254 15.350 1.00 56.38 96 HIS A N 1
ATOM 746 C CA . HIS A 1 96 ? -30.045 17.264 15.133 1.00 56.38 96 HIS A CA 1
ATOM 747 C C . HIS A 1 96 ? -29.820 18.496 16.028 1.00 56.38 96 HIS A C 1
ATOM 749 O O . HIS A 1 96 ? -29.868 18.377 17.256 1.00 56.38 96 HIS A O 1
ATOM 755 N N . GLN A 1 97 ? -29.573 19.653 15.413 1.00 44.66 97 GLN A N 1
ATOM 756 C CA . GLN A 1 97 ? -29.928 20.953 15.972 1.00 44.66 97 GLN A CA 1
ATOM 757 C C . GLN A 1 97 ? -29.940 22.011 14.853 1.00 44.66 97 GLN A C 1
ATOM 759 O O . GLN A 1 97 ? -28.972 22.738 14.657 1.00 44.66 97 GLN A O 1
ATOM 764 N N . ASP A 1 98 ? -31.053 22.073 14.126 1.00 50.62 98 ASP A N 1
ATOM 765 C CA . ASP A 1 98 ? -31.652 23.371 13.796 1.00 50.62 98 ASP A CA 1
ATOM 766 C C . ASP A 1 98 ? -32.222 23.934 15.118 1.00 50.62 98 ASP A C 1
ATOM 768 O O . ASP A 1 98 ? -32.722 23.156 15.949 1.00 50.62 98 ASP A O 1
ATOM 772 N N . PRO A 1 99 ? -32.037 25.229 15.404 1.00 52.25 99 PRO A N 1
ATOM 773 C CA . PRO A 1 99 ? -33.242 26.030 15.549 1.00 52.25 99 PRO A CA 1
ATOM 774 C C . PRO A 1 99 ? -33.079 27.454 14.993 1.00 52.25 99 PRO A C 1
ATOM 776 O O . PRO A 1 99 ? -32.084 28.147 15.234 1.00 52.25 99 PRO A O 1
ATOM 779 N N . SER A 1 100 ? -34.141 27.893 14.321 1.00 43.44 100 SER A N 1
ATOM 780 C CA . SER A 1 100 ? -34.591 29.285 14.283 1.00 43.44 100 SER A CA 1
ATOM 781 C C . SER A 1 100 ? -34.932 29.824 15.672 1.00 43.44 100 SER A C 1
ATOM 783 O O . SER A 1 100 ? -35.301 29.029 16.566 1.00 43.44 100 SER A O 1
#

Foldseek 3Di:
DCVVVVVVVVPPPDPDDDDDDDDDDDDDPDDDDDDDDVVVVQDQFDDDPNDTHHAQDWDDDPHWIWGFHAPDPPDPRHHTDTDTDPPDPDPPDPDDDDDD

Solvent-accessible surface area (backbone atoms only — not comparable to full-atom values): 7073 Å² total; per-residue (Å²): 132,77,68,65,67,62,56,63,67,68,75,73,80,75,86,80,82,80,80,84,77,83,78,86,80,84,78,78,78,84,71,81,81,82,83,72,71,65,72,74,73,69,61,68,44,30,79,57,96,96,39,80,34,48,77,71,40,72,51,77,58,96,93,42,47,32,28,24,33,68,67,46,98,89,40,95,84,54,58,46,31,81,39,78,54,77,87,69,85,61,98,82,69,94,66,93,73,85,78,134

pLDDT: mean 75.69, std 17.1, range [42.09, 97.5]

InterPro domains:
  IPR009971 Protein of unknown function DUF1496 [PF07383] (34-84)

Nearest PDB structures (foldseek):
  9gvq-assembly1_A  TM=7.123E-01  e=1.504E+00  Homo sapiens
  7lbm-assembly1_A  TM=4.203E-01  e=6.143E+00  Homo sapiens

Radius of gyration: 38.66 Å; Cα contacts (8 Å, |Δi|>4): 78; chains: 1; bounding box: 103×44×82 Å

Sequence (100 aa):
MPLCFFFVLYTFSIAQASASSEIKRYSTPSKAAVIVDGSALNQRVCYYQDHAYSLGAVIEVGNTIIRCGEANEFETNGHLKWVTLPATPHQRKDKHQDPS